Protein AF-A0A2S0Q5F9-F1 (afdb_monomer)

Nearest PDB structures (foldseek):
  6r60-assembly2_C  TM=9.653E-01  e=2.994E-02  Nostoc punctiforme
  9hcj-assembly1_N0  TM=8.887E-01  e=3.535E-01  Dictyostelium discoideum
  5grs-assembly1_A  TM=5.622E-01  e=3.535E-01  Schizosaccharomyces pombe 972h-
  2dk7-assembly1_A  TM=6.504E-01  e=1.138E+00  Homo sapiens
  3wwn-assembly1_B-2  TM=2.968E-01  e=1.914E+00  Thermus thermophilus HB27

Organism: NCBI:txid1914872

Secondary structure (DSSP, 8-state):
--PPP----------------------SS-EEEEEE-TTSSEEEEEETTS-EEEEE--

Radius of gyration: 20.47 Å; Cα contacts (8 Å, |Δi|>4): 61; chains: 1; bounding box: 23×38×62 Å

Solvent-accessible surface area (backbone atoms only — not comparable to full-atom values): 4117 Å² total; per-residue (Å²): 138,84,84,80,77,83,80,77,86,74,80,70,81,70,74,64,82,87,72,89,89,77,82,91,82,85,70,93,40,61,73,78,46,76,48,70,42,95,84,63,46,38,39,41,40,33,28,76,66,78,50,71,52,79,42,76,56,129

pLDDT: mean 81.83, std 16.91, range [42.91, 96.31]

Foldseek 3Di:
DDDDDPDPPPPPPVPPDDDDPDDDDDDPADFPDWDADPVRQWIWTDGPSRDIDIDGDD

InterPro domains:
  IPR001680 WD40 repeat [PF00400] (20-54)
  IPR001680 WD40 repeat [PS50082] (24-58)
  IPR001680 WD40 repeat [SM00320] (17-56)
  IPR015943 WD40/YVTN repeat-like-containing domain superfamily [G3DSA:2.130.10.10] (8-57)
  IPR036322 WD40-repeat-containing domain superfamily [SSF50978] (19-55)

Structure (mmCIF, N/CA/C/O backbone):
data_AF-A0A2S0Q5F9-F1
#
_entry.id   AF-A0A2S0Q5F9-F1
#
loop_
_atom_site.group_PDB
_atom_site.id
_atom_site.type_symbol
_atom_site.label_atom_id
_atom_site.label_alt_id
_atom_site.label_comp_id
_atom_site.label_asym_id
_atom_site.label_entity_id
_atom_site.label_seq_id
_atom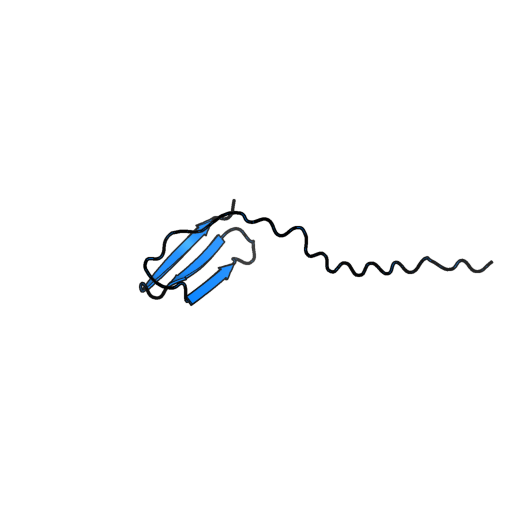_site.pdbx_PDB_ins_code
_atom_site.Cartn_x
_atom_site.Cartn_y
_atom_site.Cartn_z
_atom_site.occupancy
_atom_site.B_iso_or_equiv
_atom_site.auth_seq_id
_atom_site.auth_comp_id
_atom_site.auth_asym_id
_atom_site.auth_atom_id
_atom_site.pdbx_PDB_model_num
ATOM 1 N N . MET A 1 1 ? -14.444 32.003 48.113 1.00 45.78 1 MET A N 1
ATOM 2 C CA . MET A 1 1 ? -14.083 30.647 47.652 1.00 45.78 1 MET A CA 1
ATOM 3 C C . MET A 1 1 ? -13.753 30.750 46.177 1.00 45.78 1 MET A C 1
ATOM 5 O O . MET A 1 1 ? -14.628 31.111 45.407 1.00 45.78 1 MET A O 1
ATOM 9 N N . ILE A 1 2 ? -12.498 30.544 45.800 1.00 42.91 2 ILE A N 1
ATOM 10 C CA . ILE A 1 2 ? -12.063 30.505 44.399 1.00 42.91 2 ILE A CA 1
ATOM 11 C C . ILE A 1 2 ? -11.762 29.041 44.102 1.00 42.91 2 ILE A C 1
ATOM 13 O O . ILE A 1 2 ? -10.834 28.484 44.680 1.00 42.91 2 ILE A O 1
ATOM 17 N N . GLN A 1 3 ? -12.591 28.394 43.283 1.00 47.75 3 GLN A N 1
ATOM 18 C CA . GLN A 1 3 ? -12.268 27.064 42.775 1.00 47.75 3 GLN A CA 1
ATOM 19 C C . GLN A 1 3 ? -11.296 27.220 41.607 1.00 47.75 3 GLN A C 1
ATOM 21 O O . GLN A 1 3 ? -11.619 27.859 40.608 1.00 47.75 3 GLN A O 1
ATOM 26 N N . ALA A 1 4 ? -10.112 26.627 41.733 1.00 52.75 4 ALA A N 1
ATOM 27 C CA . ALA A 1 4 ? -9.269 26.337 40.585 1.00 52.75 4 ALA A CA 1
ATOM 28 C C . ALA A 1 4 ? -9.838 25.098 39.872 1.00 52.75 4 ALA A C 1
ATOM 30 O O . ALA A 1 4 ? -10.052 24.067 40.510 1.00 52.75 4 ALA A O 1
ATOM 31 N N . LEU A 1 5 ? -10.096 25.193 38.564 1.00 70.00 5 LEU A N 1
ATOM 32 C CA . LEU A 1 5 ? -10.297 24.008 37.726 1.00 70.00 5 LEU A CA 1
ATOM 33 C C . LEU A 1 5 ? -8.965 23.248 37.619 1.00 70.00 5 LEU A C 1
ATOM 35 O O . LEU A 1 5 ? -7.924 23.893 37.466 1.00 70.00 5 LEU A O 1
ATOM 39 N N . PRO A 1 6 ? -8.959 21.904 37.657 1.00 51.31 6 PRO A N 1
ATOM 40 C CA . PRO A 1 6 ? -7.759 21.154 37.334 1.00 51.31 6 PRO A CA 1
ATOM 41 C C . PRO A 1 6 ? -7.432 21.391 35.857 1.00 51.31 6 PRO A C 1
ATOM 43 O O . PRO A 1 6 ? -8.201 21.019 34.972 1.00 51.31 6 PRO A O 1
ATOM 46 N N . ALA A 1 7 ? -6.292 22.025 35.583 1.00 57.59 7 ALA A N 1
ATOM 47 C CA . ALA A 1 7 ? -5.704 21.981 34.256 1.00 57.59 7 ALA A CA 1
ATOM 48 C C . ALA A 1 7 ? -5.414 20.510 33.959 1.00 57.59 7 ALA A C 1
ATOM 50 O O . ALA A 1 7 ? -4.611 19.899 34.656 1.00 57.59 7 ALA A O 1
ATOM 51 N N . THR A 1 8 ? -6.089 19.919 32.980 1.00 57.72 8 THR A N 1
ATOM 52 C CA . THR A 1 8 ? -5.713 18.608 32.455 1.00 57.72 8 THR A CA 1
ATOM 53 C C . THR A 1 8 ? -4.509 18.814 31.535 1.00 57.72 8 THR A C 1
ATOM 55 O O . THR A 1 8 ? -4.700 19.352 30.441 1.00 57.72 8 THR A O 1
ATOM 58 N N . PRO A 1 9 ? -3.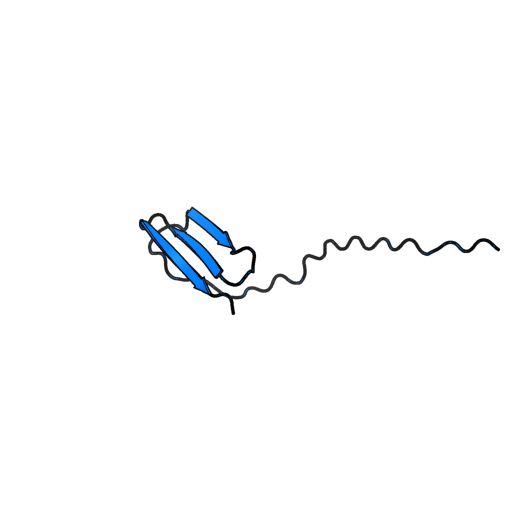275 18.411 31.900 1.00 58.88 9 PRO A N 1
ATOM 59 C CA . PRO A 1 9 ? -2.186 18.360 30.945 1.00 58.88 9 PRO A CA 1
ATOM 60 C C . PRO A 1 9 ? -2.294 17.006 30.253 1.00 58.88 9 PRO A C 1
ATOM 62 O O . PRO A 1 9 ? -1.510 16.093 30.494 1.00 58.88 9 PRO A O 1
ATOM 65 N N . VAL A 1 10 ? -3.331 16.840 29.441 1.00 56.38 10 VAL A N 1
ATOM 66 C CA . VAL A 1 10 ? -3.443 15.653 28.607 1.00 56.38 10 VAL A CA 1
ATOM 67 C C . VAL A 1 10 ? -2.715 15.993 27.314 1.00 56.38 10 VAL A C 1
ATOM 69 O O . VAL A 1 10 ? -3.288 16.458 26.333 1.00 56.38 10 VAL A O 1
ATOM 72 N N . SER A 1 11 ? -1.390 15.836 27.379 1.00 62.47 11 SER A N 1
ATOM 73 C CA . SER A 1 11 ? -0.520 15.691 26.213 1.00 62.47 11 SER A CA 1
ATOM 74 C C . SER A 1 11 ? -0.846 14.349 25.567 1.00 62.47 11 SER A C 1
ATOM 76 O O . SER A 1 11 ? -0.055 13.406 25.597 1.00 62.47 11 SER A O 1
ATOM 78 N N . ASP A 1 12 ? -2.035 14.266 24.991 1.00 55.94 12 ASP A N 1
ATOM 79 C CA . ASP A 1 12 ? -2.436 13.178 24.129 1.00 55.94 12 ASP A CA 1
ATOM 80 C C . ASP A 1 12 ? -1.724 13.376 22.790 1.00 55.94 12 ASP A C 1
ATOM 82 O O . ASP A 1 12 ? -2.320 13.665 21.756 1.00 55.94 12 ASP A O 1
ATOM 86 N N . ASN A 1 13 ? -0.414 13.116 22.794 1.00 57.53 13 ASN A N 1
ATOM 87 C CA . ASN A 1 13 ? 0.200 12.424 21.671 1.00 57.53 13 ASN A CA 1
ATOM 88 C C . ASN A 1 13 ? -0.415 11.017 21.645 1.00 57.53 13 ASN A C 1
ATOM 90 O O . ASN A 1 13 ? 0.239 10.023 21.951 1.00 57.53 13 ASN A O 1
ATOM 94 N N . GLN A 1 14 ? -1.712 10.955 21.326 1.00 58.25 14 GLN A N 1
ATOM 95 C CA . GLN A 1 14 ? -2.469 9.756 21.026 1.00 58.25 14 GLN A CA 1
ATOM 96 C C . GLN A 1 14 ? -1.913 9.208 19.714 1.00 58.25 14 GLN A C 1
ATOM 98 O O . GLN A 1 14 ? -2.547 9.271 18.662 1.00 58.25 14 GLN A O 1
ATOM 103 N N . ALA A 1 15 ? -0.722 8.618 19.762 1.00 58.19 15 ALA A N 1
ATOM 104 C CA . ALA A 1 15 ? -0.432 7.509 18.879 1.00 58.19 15 ALA A CA 1
ATOM 105 C C . ALA A 1 15 ? -1.345 6.364 19.338 1.00 58.19 15 ALA A C 1
ATOM 107 O O . ALA A 1 15 ? -0.929 5.468 20.064 1.00 58.19 15 ALA A O 1
ATOM 108 N N . LYS A 1 16 ? -2.635 6.484 18.988 1.00 62.88 16 LYS A N 1
ATOM 109 C CA . LYS A 1 16 ? -3.633 5.418 19.039 1.00 62.88 16 LYS A CA 1
ATOM 110 C C . LYS A 1 16 ? -2.950 4.173 18.495 1.00 62.88 16 LYS A C 1
ATOM 112 O O . LYS A 1 16 ? -2.376 4.260 17.410 1.00 62.88 16 LYS A O 1
ATOM 117 N N . ASP A 1 17 ? -2.967 3.096 19.274 1.00 75.50 17 ASP A N 1
ATOM 118 C CA . ASP A 1 17 ? -2.208 1.869 19.038 1.00 75.50 17 ASP A CA 1
ATOM 119 C C . ASP A 1 17 ? -2.056 1.569 17.542 1.00 75.50 17 ASP A C 1
ATOM 121 O O . ASP A 1 17 ? -3.026 1.276 16.838 1.00 75.50 17 ASP A O 1
ATOM 125 N N . LEU A 1 18 ? -0.832 1.708 17.030 1.00 80.88 18 LEU A N 1
ATOM 126 C CA . LEU A 1 18 ? -0.540 1.398 15.638 1.00 80.88 18 LEU A CA 1
ATOM 127 C C . LEU A 1 18 ? -0.539 -0.123 15.493 1.00 80.88 18 LEU A C 1
ATOM 129 O O . LEU A 1 18 ? 0.397 -0.801 15.913 1.00 80.88 18 LEU A O 1
ATOM 133 N N . VAL A 1 19 ? -1.604 -0.661 14.903 1.00 86.25 19 VAL A N 1
ATOM 134 C CA . VAL A 1 19 ? -1.747 -2.095 14.641 1.00 86.25 19 VAL A CA 1
ATOM 135 C C . VAL A 1 19 ? -1.285 -2.400 13.220 1.00 86.25 19 VAL A C 1
ATOM 137 O O . VAL A 1 19 ? -1.736 -1.786 12.253 1.00 86.25 19 VAL A O 1
ATOM 140 N N . PHE A 1 20 ? -0.394 -3.379 13.076 1.00 87.00 20 PHE A N 1
ATOM 141 C CA . PHE A 1 20 ? -0.041 -3.918 11.768 1.00 87.00 20 PHE A CA 1
ATOM 142 C C . PHE A 1 20 ? -1.214 -4.735 11.208 1.00 87.00 20 PHE A C 1
ATOM 144 O O . PHE A 1 20 ? -1.562 -5.779 11.755 1.00 87.00 20 PHE A O 1
ATOM 151 N N . VAL A 1 21 ? -1.815 -4.261 10.114 1.00 86.69 21 VAL A N 1
ATOM 152 C CA . VAL A 1 21 ? -2.991 -4.899 9.487 1.00 86.69 21 VAL A CA 1
ATOM 153 C C . VAL A 1 21 ? -2.592 -5.930 8.422 1.00 86.69 21 VAL A C 1
ATOM 155 O O . VAL A 1 21 ? -3.338 -6.866 8.148 1.00 86.69 21 VAL A O 1
ATOM 158 N N . GLY A 1 22 ? -1.401 -5.802 7.830 1.00 90.38 22 GLY A N 1
ATOM 159 C CA . GLY A 1 22 ? -0.902 -6.750 6.836 1.00 90.38 22 GLY A CA 1
ATOM 160 C C . GLY A 1 22 ? -0.008 -6.119 5.774 1.00 90.38 22 GLY A C 1
ATOM 161 O O . GLY A 1 22 ? 0.324 -4.935 5.817 1.00 90.38 22 GLY A O 1
ATOM 162 N N . THR A 1 23 ? 0.376 -6.935 4.791 1.00 88.62 23 THR A N 1
ATOM 163 C CA . THR A 1 23 ? 1.147 -6.506 3.617 1.00 88.62 23 THR A CA 1
ATOM 164 C C . THR A 1 23 ? 0.275 -6.573 2.374 1.00 88.62 23 THR A C 1
ATOM 166 O O . THR A 1 23 ? -0.235 -7.635 2.021 1.00 88.62 23 THR A O 1
ATOM 169 N N . LEU A 1 24 ? 0.159 -5.448 1.676 1.00 89.31 24 LEU A N 1
ATOM 170 C CA . LEU A 1 24 ? -0.528 -5.368 0.395 1.00 89.31 24 LEU A CA 1
ATOM 171 C C . LEU A 1 24 ? 0.434 -5.795 -0.716 1.00 89.31 24 LEU A C 1
ATOM 173 O O . LEU A 1 24 ? 1.397 -5.096 -1.025 1.00 89.31 24 LEU A O 1
ATOM 177 N N . LYS A 1 25 ? 0.195 -6.980 -1.281 1.00 89.81 25 LYS A N 1
ATOM 178 C CA . LYS A 1 25 ? 0.950 -7.514 -2.420 1.00 89.81 25 LYS A CA 1
ATOM 179 C C . LYS A 1 25 ? 0.173 -7.229 -3.701 1.00 89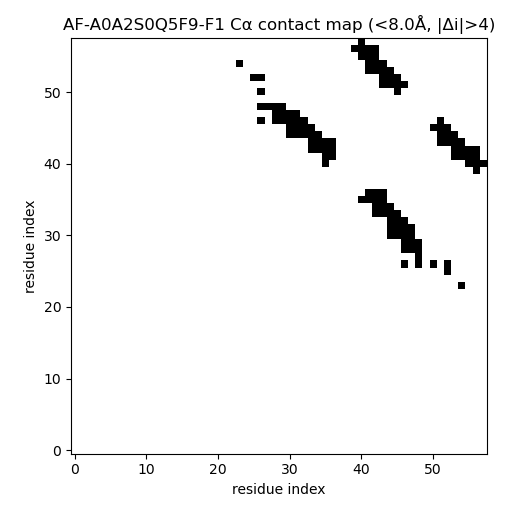.81 25 LYS A C 1
ATOM 181 O O . LYS A 1 25 ? -1.038 -7.422 -3.734 1.00 89.81 25 LYS A O 1
ATOM 186 N N . GLY A 1 26 ? 0.867 -6.788 -4.741 1.00 86.62 26 GLY A N 1
ATOM 187 C CA . GLY A 1 26 ? 0.238 -6.475 -6.027 1.00 86.62 26 GLY A CA 1
ATOM 188 C C . GLY A 1 26 ? 1.190 -5.870 -7.053 1.00 86.62 26 GLY A C 1
ATOM 189 O O . GLY A 1 26 ? 0.953 -6.008 -8.243 1.00 86.62 26 GLY A O 1
ATOM 190 N N . HIS A 1 27 ? 2.290 -5.267 -6.599 1.00 93.31 27 HIS A N 1
ATOM 191 C CA . HIS A 1 27 ? 3.284 -4.651 -7.470 1.00 93.31 27 HIS A CA 1
ATOM 192 C C . HIS A 1 27 ? 4.528 -5.522 -7.648 1.00 93.31 27 HIS A C 1
ATOM 194 O O . HIS A 1 27 ? 5.043 -6.085 -6.681 1.00 93.31 27 HIS A O 1
ATOM 200 N N . GLU A 1 28 ? 5.013 -5.603 -8.887 1.00 92.81 28 GLU A N 1
ATOM 201 C CA . GLU A 1 28 ? 6.227 -6.347 -9.263 1.00 92.81 28 GLU A CA 1
ATOM 202 C C . GLU A 1 28 ? 7.495 -5.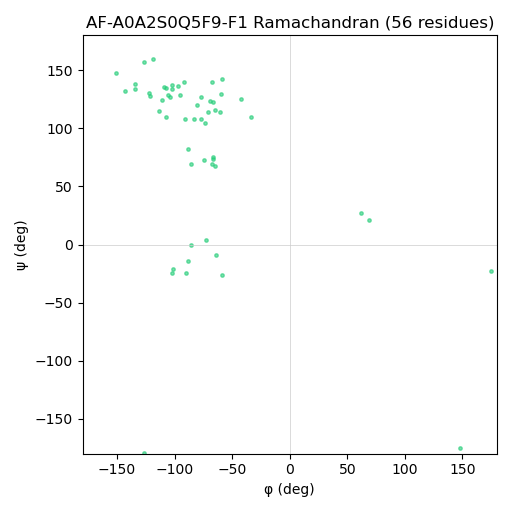489 -9.142 1.00 92.81 28 GLU A C 1
ATOM 204 O O . GLU A 1 28 ? 8.614 -6.002 -9.140 1.00 92.81 28 GLU A O 1
ATOM 209 N N . ASN A 1 29 ? 7.329 -4.170 -9.018 1.00 93.31 29 ASN A N 1
ATOM 210 C CA . ASN A 1 29 ? 8.412 -3.209 -8.839 1.00 93.31 29 ASN A CA 1
ATOM 211 C C . ASN A 1 29 ? 8.163 -2.331 -7.597 1.00 93.31 29 ASN A C 1
ATOM 213 O O . ASN A 1 29 ? 7.186 -2.502 -6.866 1.00 93.31 29 ASN A O 1
ATOM 217 N N . LYS A 1 30 ? 9.075 -1.394 -7.322 1.00 94.00 30 LYS A N 1
ATOM 218 C CA . LYS A 1 30 ? 8.981 -0.475 -6.185 1.00 94.00 30 LYS A CA 1
ATOM 219 C C . LYS A 1 30 ? 7.705 0.361 -6.268 1.00 94.00 30 LYS A C 1
ATOM 221 O O . LYS A 1 30 ? 7.461 1.029 -7.273 1.00 94.00 30 LYS A O 1
ATOM 226 N N . VAL A 1 31 ? 6.963 0.390 -5.163 1.00 95.31 31 VAL A N 1
ATOM 227 C CA . VAL A 1 31 ? 5.888 1.360 -4.946 1.00 95.31 31 VAL A CA 1
ATOM 228 C C . VAL A 1 31 ? 6.524 2.734 -4.765 1.00 95.31 31 VAL A C 1
ATOM 230 O O . VAL A 1 31 ? 7.396 2.916 -3.917 1.00 95.31 31 VAL A O 1
ATOM 233 N N . LEU A 1 32 ? 6.112 3.685 -5.594 1.00 96.19 32 LEU A N 1
ATOM 234 C CA . LEU A 1 32 ? 6.654 5.042 -5.627 1.00 96.19 32 LEU A CA 1
ATOM 235 C C . LEU A 1 32 ? 5.735 6.044 -4.925 1.00 96.19 32 LEU A C 1
ATOM 237 O O . LEU A 1 32 ?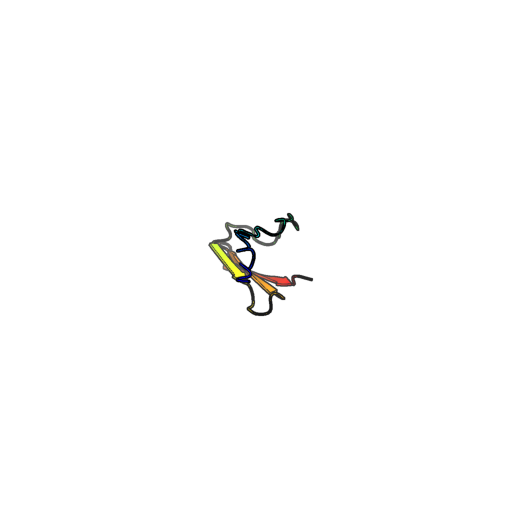 6.197 7.093 -4.486 1.00 96.19 32 LEU A O 1
ATOM 241 N N . SER A 1 33 ? 4.438 5.743 -4.829 1.00 94.50 33 SER A N 1
ATOM 242 C CA . SER A 1 33 ? 3.450 6.633 -4.223 1.00 94.50 33 SER A CA 1
ATOM 243 C C . SER A 1 33 ? 2.290 5.851 -3.614 1.00 94.50 33 SER A C 1
ATOM 245 O O . SER A 1 33 ? 1.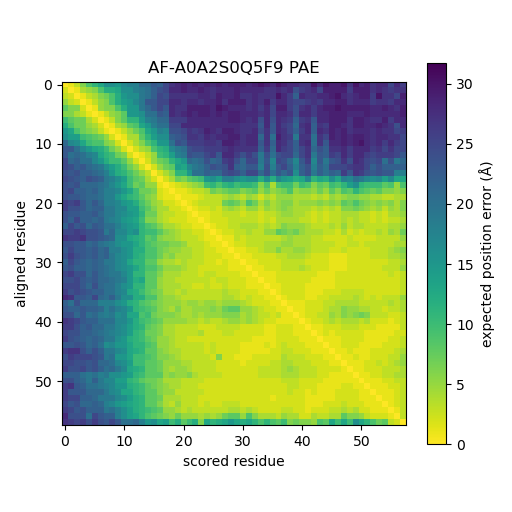901 4.801 -4.131 1.00 94.50 33 SER A O 1
ATOM 247 N N . VAL A 1 34 ? 1.735 6.384 -2.526 1.00 94.69 34 VAL A N 1
ATOM 248 C CA . VAL A 1 34 ? 0.543 5.872 -1.844 1.00 94.69 34 VAL A CA 1
ATOM 249 C C . VAL A 1 34 ? -0.401 7.029 -1.523 1.00 94.69 34 VAL A C 1
A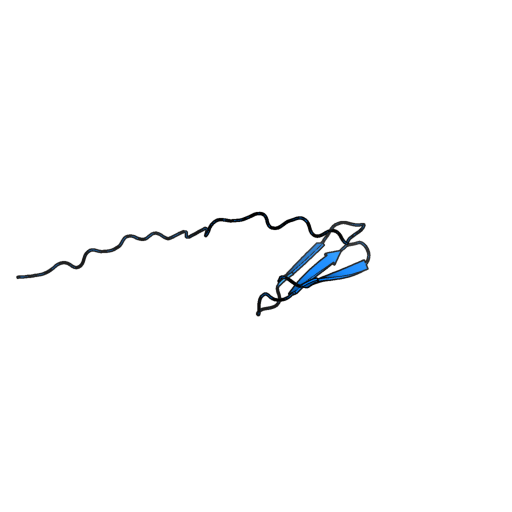TOM 251 O O . VAL A 1 34 ? 0.048 8.095 -1.102 1.00 94.69 34 VAL A O 1
ATOM 254 N N . ALA A 1 35 ? -1.703 6.830 -1.720 1.00 95.75 35 ALA A N 1
ATOM 255 C CA . ALA A 1 35 ? -2.722 7.836 -1.437 1.00 95.75 35 ALA A CA 1
ATOM 256 C C . ALA A 1 35 ? -3.989 7.193 -0.871 1.00 95.75 35 ALA A C 1
ATOM 258 O O . ALA A 1 35 ? -4.508 6.226 -1.428 1.00 95.75 35 ALA A O 1
ATOM 259 N N . PHE A 1 36 ? -4.509 7.755 0.218 1.00 94.25 36 PHE A N 1
ATOM 260 C CA . PHE A 1 36 ? -5.790 7.347 0.785 1.00 94.25 36 PHE A CA 1
ATOM 261 C C . PHE A 1 36 ? -6.922 8.191 0.209 1.00 94.25 36 PHE A C 1
ATOM 263 O O . PHE A 1 36 ? -6.808 9.409 0.072 1.00 94.25 36 PHE A O 1
ATOM 270 N N . SER A 1 37 ? -8.049 7.545 -0.075 1.00 94.19 37 SER A N 1
ATOM 271 C CA . SER A 1 37 ? -9.308 8.246 -0.298 1.00 94.19 37 SER A CA 1
ATOM 272 C C . SER A 1 37 ? -9.678 9.069 0.948 1.00 94.19 37 SER A C 1
ATOM 274 O O . SER A 1 37 ? -9.515 8.552 2.057 1.00 94.19 37 SER A O 1
ATOM 276 N N . PRO A 1 38 ? -10.256 10.277 0.815 1.00 93.31 38 PRO A N 1
ATOM 277 C CA . PRO A 1 38 ? -10.646 11.103 1.965 1.00 93.31 38 PRO A CA 1
ATOM 278 C C . PRO A 1 38 ? -11.645 10.430 2.918 1.00 93.31 38 PRO A C 1
ATOM 280 O O . PRO A 1 38 ? -11.687 10.752 4.099 1.00 93.31 38 PRO A O 1
ATOM 283 N N . ASN A 1 39 ? -12.444 9.488 2.409 1.00 94.25 39 ASN A N 1
ATOM 284 C CA . ASN A 1 39 ? -13.393 8.701 3.198 1.00 94.25 39 ASN A CA 1
ATOM 285 C C . ASN A 1 39 ? -12.770 7.444 3.840 1.00 94.25 39 ASN A C 1
ATOM 287 O O . ASN A 1 39 ? -13.489 6.696 4.495 1.00 94.25 39 ASN A O 1
ATOM 291 N N . GLY A 1 40 ? -11.474 7.190 3.624 1.00 90.94 40 GLY A N 1
ATOM 292 C CA . GLY A 1 40 ? -10.751 6.048 4.183 1.00 90.94 40 GLY A CA 1
ATOM 293 C C . GLY A 1 40 ? -11.266 4.677 3.742 1.00 90.94 40 GLY A C 1
ATOM 294 O O . GLY A 1 40 ? -11.132 3.740 4.514 1.00 90.94 40 GLY A O 1
ATOM 295 N N . GLN A 1 41 ? -11.879 4.550 2.557 1.00 94.88 41 GLN A N 1
ATOM 296 C CA . GLN A 1 41 ? -12.398 3.268 2.041 1.00 94.88 41 GLN A CA 1
ATOM 297 C C . GLN A 1 41 ? -11.482 2.615 1.000 1.00 94.88 41 GLN A C 1
ATOM 299 O O . GLN A 1 41 ? -11.577 1.413 0.747 1.00 94.88 41 GLN A O 1
ATOM 304 N N . ILE A 1 42 ? -10.611 3.403 0.369 1.00 94.75 42 ILE A N 1
ATOM 305 C CA . ILE A 1 42 ? -9.709 2.946 -0.684 1.00 94.75 42 ILE A CA 1
ATOM 306 C C . ILE A 1 42 ? -8.307 3.494 -0.423 1.00 94.75 42 ILE A C 1
ATOM 308 O O . ILE A 1 42 ? -8.114 4.687 -0.184 1.00 94.75 42 ILE A O 1
ATOM 312 N N . LEU A 1 43 ? -7.316 2.619 -0.546 1.00 94.38 43 LEU A N 1
ATOM 313 C CA . LEU A 1 43 ? -5.915 2.982 -0.694 1.00 94.38 43 LEU A CA 1
ATOM 314 C C . LEU A 1 43 ? -5.489 2.746 -2.145 1.00 94.38 43 LEU A C 1
ATOM 316 O O . LEU A 1 43 ? -5.675 1.655 -2.682 1.00 94.38 43 LEU A O 1
ATOM 320 N N . ALA A 1 44 ? -4.884 3.750 -2.766 1.00 95.06 44 ALA A N 1
ATOM 321 C CA . ALA A 1 44 ? -4.238 3.626 -4.064 1.00 95.06 44 ALA A CA 1
ATOM 322 C C . ALA A 1 44 ? -2.720 3.532 -3.887 1.00 95.06 44 ALA A C 1
ATOM 324 O O . ALA A 1 44 ? -2.128 4.323 -3.149 1.00 95.06 44 ALA A O 1
ATOM 325 N N . ALA A 1 45 ? -2.093 2.590 -4.589 1.00 95.94 45 ALA A N 1
ATOM 326 C CA . ALA A 1 45 ? -0.643 2.461 -4.673 1.00 95.94 45 ALA A CA 1
ATOM 327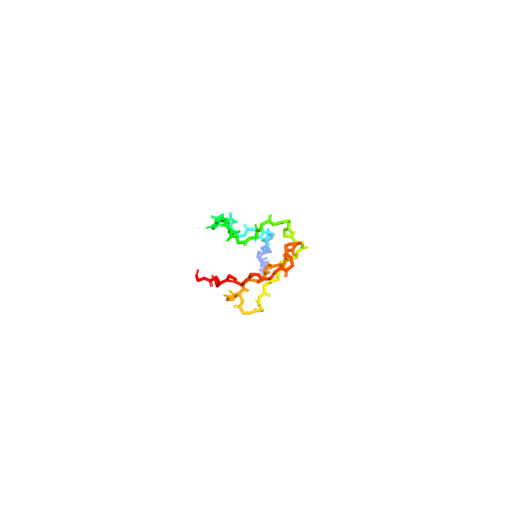 C C . ALA A 1 45 ? -0.200 2.541 -6.137 1.00 95.94 45 ALA A C 1
ATOM 329 O O . ALA A 1 45 ? -0.768 1.871 -6.998 1.00 95.94 45 ALA A O 1
ATOM 330 N N . GLY A 1 46 ? 0.796 3.381 -6.416 1.00 95.75 46 GLY A N 1
ATOM 331 C CA . GLY A 1 46 ? 1.420 3.514 -7.731 1.00 95.75 46 GLY A CA 1
ATOM 332 C C . GLY A 1 46 ? 2.834 2.951 -7.716 1.00 95.75 46 GLY A C 1
ATOM 333 O O . GLY A 1 46 ? 3.605 3.229 -6.793 1.00 95.75 46 GLY A O 1
ATOM 334 N N . SER A 1 47 ? 3.192 2.184 -8.741 1.00 96.31 47 SER A N 1
ATOM 335 C CA . SER A 1 47 ? 4.470 1.474 -8.811 1.00 96.31 47 SER A CA 1
ATOM 336 C C . SER A 1 47 ? 5.238 1.766 -10.094 1.00 96.31 47 SER A C 1
ATOM 338 O O . SER A 1 47 ? 4.680 2.133 -11.129 1.00 96.31 47 SER A O 1
ATOM 340 N N . GLY A 1 48 ? 6.556 1.566 -10.029 1.00 96.12 48 GLY A N 1
ATOM 341 C CA . GLY A 1 48 ? 7.441 1.595 -11.193 1.00 96.12 48 GLY A CA 1
ATOM 342 C C . GLY A 1 48 ? 7.164 0.490 -12.221 1.00 96.12 48 GLY A C 1
ATOM 343 O O . GLY A 1 48 ? 7.710 0.540 -13.320 1.00 96.12 48 GLY A O 1
ATOM 344 N N . ASP A 1 49 ? 6.302 -0.483 -11.904 1.00 95.75 49 ASP A N 1
ATOM 345 C CA . ASP A 1 49 ? 5.788 -1.481 -12.858 1.00 95.75 49 ASP A CA 1
ATOM 346 C C . ASP A 1 49 ? 4.771 -0.896 -13.859 1.00 95.75 49 ASP 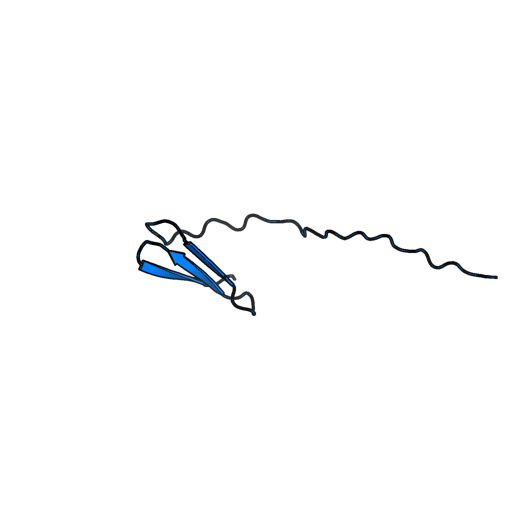A C 1
ATOM 348 O O . ASP A 1 49 ? 4.267 -1.617 -14.717 1.00 95.75 49 ASP A O 1
ATOM 352 N N . LYS A 1 50 ? 4.531 0.424 -13.801 1.00 94.25 50 LYS A N 1
ATOM 353 C CA . LYS A 1 50 ? 3.602 1.184 -14.655 1.00 94.25 50 LYS A CA 1
ATOM 354 C C . LYS A 1 50 ? 2.131 0.851 -14.396 1.00 94.25 50 LYS A C 1
ATOM 356 O O . LYS A 1 50 ? 1.286 1.132 -15.245 1.00 94.25 50 LYS A O 1
ATOM 361 N N . THR A 1 51 ? 1.817 0.301 -13.225 1.00 94.56 51 THR A N 1
ATOM 362 C CA . THR A 1 51 ? 0.446 0.016 -12.797 1.00 94.56 51 THR A CA 1
ATOM 363 C C . THR A 1 51 ? 0.073 0.779 -11.528 1.00 94.56 51 THR A C 1
ATOM 365 O O . THR A 1 51 ? 0.923 1.247 -10.761 1.00 94.56 51 THR A O 1
ATOM 368 N N . ILE A 1 52 ? -1.237 0.904 -11.317 1.00 95.12 52 ILE A N 1
ATOM 369 C CA . ILE A 1 52 ? -1.835 1.410 -10.083 1.00 95.12 52 ILE A CA 1
ATOM 370 C C . ILE A 1 52 ? -2.747 0.313 -9.542 1.00 95.12 52 ILE A C 1
ATOM 372 O O . ILE A 1 52 ? -3.617 -0.170 -10.266 1.00 95.12 52 ILE A O 1
ATOM 376 N N . THR A 1 53 ? -2.573 -0.047 -8.271 1.00 94.81 53 THR A N 1
ATOM 377 C CA . THR A 1 53 ? -3.435 -1.016 -7.583 1.00 94.81 53 THR A CA 1
ATOM 378 C C . THR A 1 53 ? -4.327 -0.297 -6.578 1.00 94.81 53 THR A C 1
ATOM 380 O O . THR A 1 53 ? -3.858 0.550 -5.814 1.00 94.81 53 THR A O 1
ATOM 383 N N . LEU A 1 54 ? -5.617 -0.641 -6.571 1.00 94.38 54 LEU A N 1
ATOM 384 C CA . LEU A 1 54 ? -6.590 -0.146 -5.598 1.00 94.38 54 LEU A CA 1
ATOM 385 C C . LEU A 1 54 ? -6.886 -1.228 -4.563 1.00 94.38 54 LEU A C 1
ATOM 387 O O . LEU A 1 54 ? -7.273 -2.343 -4.911 1.00 94.38 54 LEU A O 1
ATOM 391 N N . PHE A 1 55 ? -6.750 -0.872 -3.292 1.00 92.44 55 PHE A N 1
ATOM 392 C CA . PHE A 1 55 ? -7.027 -1.744 -2.162 1.00 92.44 55 PHE A CA 1
ATOM 393 C C . PHE A 1 55 ? -8.227 -1.205 -1.385 1.00 92.44 55 PHE A C 1
ATOM 395 O O . PHE A 1 55 ? -8.137 -0.123 -0.801 1.00 92.44 55 PHE A O 1
ATOM 402 N N . PRO A 1 56 ? -9.348 -1.938 -1.353 1.00 91.44 56 PRO A N 1
ATOM 403 C CA . PRO A 1 56 ? -10.435 -1.636 -0.437 1.00 91.44 56 PRO A CA 1
ATOM 404 C C . PRO A 1 56 ? -9.971 -1.892 1.001 1.00 91.44 56 PRO A C 1
ATOM 406 O O . PRO A 1 56 ? -9.573 -3.012 1.324 1.00 91.44 56 PRO A O 1
ATOM 409 N N . CYS A 1 57 ? -10.033 -0.885 1.868 1.00 81.12 57 CYS A N 1
ATOM 410 C CA . CYS A 1 57 ? -9.875 -1.077 3.309 1.00 81.12 57 CYS A CA 1
ATOM 411 C C . CYS A 1 57 ? -11.264 -1.308 3.919 1.00 81.12 57 CYS A C 1
ATOM 413 O O . CYS A 1 57 ? -12.103 -0.409 3.931 1.00 81.12 57 CYS A O 1
ATOM 415 N N . ARG A 1 58 ? -11.520 -2.554 4.330 1.00 74.81 58 ARG A N 1
ATOM 416 C CA . ARG A 1 58 ? -12.731 -2.999 5.033 1.00 74.81 58 ARG A CA 1
ATOM 417 C C . ARG A 1 58 ? -12.453 -3.162 6.516 1.00 74.81 58 ARG A C 1
ATOM 419 O O . ARG A 1 58 ? -11.297 -3.515 6.838 1.00 74.81 58 ARG A O 1
#

Sequence (58 aa):
MIQALPATPVSDNQAKDLVFVGTLKGHENKVLSVAFSPNGQILAAGSGDKTITLFPCR

Mean predicted aligned error: 11.22 Å